Protein AF-A0A813G5G1-F1 (afdb_monomer_lite)

Sequence (108 aa):
SYFLKSQSLPDLMRHYQTHRGFHHQLEALKQPPVKRKIPVLSTESANALCLPRSVPGSRHGSNRNTKTGKRETWEEFWQDPKCVRDMFQPGTLALRCPGPPPKWMLTT

Organism: Polarella glacialis (NCBI:txid89957)

Secondary structure (DSSP, 8-state):
--SPPPPPHHHHHHHHHHSTT-HHHHHHHHSPPP-----TTSGGGHHHH---S--TTS---EEE-TTT--EEE---TTTS-GGGS-----TTS----SSPPPGGG---

Structure (mmCIF, N/CA/C/O backbone):
data_AF-A0A813G5G1-F1
#
_entry.id   AF-A0A813G5G1-F1
#
loop_
_atom_site.group_PDB
_atom_site.id
_atom_site.type_symbol
_atom_site.label_atom_id
_atom_site.label_alt_id
_atom_site.label_comp_id
_atom_site.label_asym_id
_atom_site.label_entity_id
_atom_site.label_seq_id
_atom_site.pdbx_PDB_ins_code
_atom_site.Cartn_x
_atom_site.Cartn_y
_atom_site.Cartn_z
_atom_site.occupancy
_atom_site.B_iso_or_eq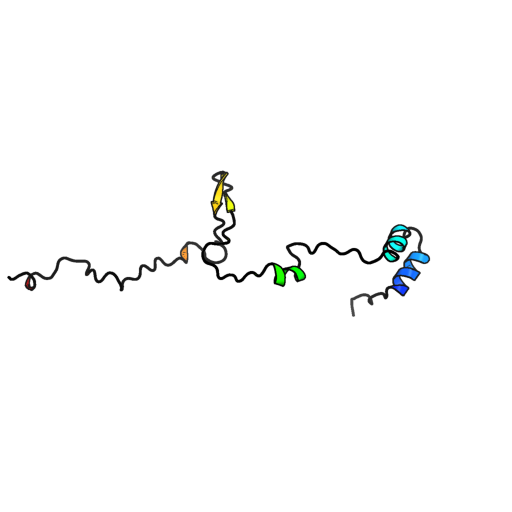uiv
_atom_site.auth_seq_id
_atom_site.auth_comp_id
_atom_site.auth_asym_id
_atom_site.auth_atom_id
_atom_site.pdbx_PDB_model_num
ATOM 1 N N . SER A 1 1 ? 6.035 -16.464 21.163 1.00 61.16 1 SER A N 1
ATOM 2 C CA . SER A 1 1 ? 5.136 -15.802 20.197 1.00 61.16 1 SER A CA 1
ATOM 3 C C . SER A 1 1 ? 5.362 -14.303 20.305 1.00 61.16 1 SER A C 1
ATOM 5 O O . SER A 1 1 ? 5.151 -13.776 21.387 1.00 61.16 1 SER A O 1
ATOM 7 N N . TYR A 1 2 ? 5.901 -13.655 19.265 1.00 83.00 2 TYR A N 1
ATOM 8 C CA . TYR A 1 2 ? 6.345 -12.245 19.302 1.00 83.00 2 TYR A CA 1
ATOM 9 C C . TYR A 1 2 ? 5.279 -11.259 18.785 1.00 83.00 2 TYR A C 1
ATOM 11 O O . TYR A 1 2 ? 5.475 -10.049 18.812 1.00 83.00 2 TYR A O 1
ATOM 19 N N . PHE A 1 3 ? 4.143 -11.768 18.303 1.00 76.31 3 PHE A N 1
ATOM 20 C CA . PHE A 1 3 ? 3.068 -10.944 17.761 1.00 76.31 3 PHE A CA 1
ATOM 21 C C . PHE A 1 3 ? 1.993 -10.693 18.813 1.00 76.31 3 PHE A C 1
ATOM 23 O O . PHE A 1 3 ? 1.571 -11.610 19.523 1.00 76.31 3 PHE A O 1
ATOM 30 N N . LEU A 1 4 ? 1.543 -9.439 18.895 1.00 78.88 4 LEU A N 1
ATOM 31 C CA . LEU A 1 4 ? 0.398 -9.063 19.713 1.00 78.88 4 LEU A CA 1
ATOM 32 C C . LEU A 1 4 ? -0.849 -9.813 19.236 1.00 78.88 4 LEU A C 1
ATOM 34 O O . LEU A 1 4 ? -1.045 -10.040 18.040 1.00 78.88 4 LEU A O 1
ATOM 38 N N . LYS A 1 5 ? -1.704 -10.184 20.190 1.00 84.19 5 LYS A N 1
ATOM 39 C CA . LYS A 1 5 ? -3.001 -10.798 19.906 1.00 84.19 5 LYS A CA 1
ATOM 40 C C . LYS A 1 5 ? -3.843 -9.827 19.075 1.00 84.19 5 LYS A C 1
ATOM 42 O O . LYS A 1 5 ? -3.916 -8.641 19.400 1.00 84.19 5 LYS A O 1
ATOM 47 N N . SER A 1 6 ? -4.488 -10.331 18.024 1.00 83.62 6 SER A N 1
ATOM 48 C CA . SER A 1 6 ? -5.458 -9.546 17.263 1.00 83.62 6 SER A CA 1
ATOM 49 C C . SER A 1 6 ? -6.587 -9.087 18.189 1.00 83.62 6 SER A C 1
ATOM 51 O O . SER A 1 6 ? -7.138 -9.873 18.962 1.00 83.62 6 SER A O 1
ATOM 53 N N . GLN A 1 7 ? -6.900 -7.794 18.142 1.00 87.00 7 GLN A N 1
ATOM 54 C CA . GLN A 1 7 ? -7.999 -7.224 18.916 1.00 87.00 7 GLN A CA 1
ATOM 55 C C . GLN A 1 7 ? -9.303 -7.406 18.149 1.00 87.00 7 GLN A C 1
ATOM 57 O O . GLN A 1 7 ? -9.358 -7.181 16.938 1.00 87.00 7 GLN A O 1
ATOM 62 N N . SER A 1 8 ? -10.354 -7.814 18.856 1.00 91.19 8 SER A N 1
ATOM 63 C CA . SER A 1 8 ? -11.692 -7.827 18.278 1.00 91.19 8 SER A CA 1
ATOM 64 C C . SER A 1 8 ? -12.225 -6.393 18.157 1.00 91.19 8 SER A C 1
ATOM 66 O O . SER A 1 8 ? -11.815 -5.495 18.895 1.00 91.19 8 SER A O 1
ATOM 68 N N . LEU A 1 9 ? -13.156 -6.161 17.228 1.00 90.12 9 LEU A N 1
ATOM 69 C CA . LEU A 1 9 ? -13.808 -4.857 17.071 1.00 90.12 9 LEU A CA 1
ATOM 70 C C . LEU A 1 9 ? -14.448 -4.334 18.379 1.00 90.12 9 LEU A C 1
ATOM 72 O O . LEU A 1 9 ? -14.214 -3.169 18.704 1.00 90.12 9 LEU A O 1
ATOM 76 N N . PRO A 1 10 ? -15.185 -5.139 19.179 1.00 92.94 10 PRO A N 1
ATOM 77 C CA . PRO A 1 10 ? -15.723 -4.654 20.451 1.00 92.94 10 PRO A CA 1
ATOM 78 C C . PRO A 1 10 ? -14.637 -4.320 21.486 1.00 92.94 10 PRO A C 1
ATOM 80 O O . PRO A 1 10 ? -14.810 -3.363 22.244 1.00 92.94 10 PRO A O 1
ATOM 83 N N . ASP A 1 11 ? -13.506 -5.036 21.498 1.00 93.12 11 ASP A N 1
ATOM 84 C CA . ASP A 1 11 ? -12.376 -4.701 22.379 1.00 93.12 11 ASP A CA 1
ATOM 85 C C . ASP A 1 11 ? -11.764 -3.346 22.004 1.00 93.12 11 ASP A C 1
ATOM 87 O O . ASP A 1 11 ? -11.492 -2.519 22.878 1.00 93.12 11 ASP A O 1
ATOM 91 N N . LEU A 1 12 ? -11.610 -3.087 20.701 1.00 91.69 12 LEU A N 1
ATOM 92 C CA . LEU A 1 12 ? -11.096 -1.822 20.177 1.00 91.69 12 LEU A CA 1
ATOM 93 C C . LEU A 1 12 ? -12.037 -0.651 20.506 1.00 91.69 12 LEU A C 1
ATOM 95 O O . LEU A 1 12 ? -11.587 0.410 20.941 1.00 91.69 12 LEU A O 1
ATOM 99 N N . MET A 1 13 ? -13.352 -0.851 20.362 1.00 93.88 13 MET A N 1
ATOM 100 C CA . MET A 1 13 ? -14.354 0.151 20.741 1.00 93.88 13 MET A CA 1
ATOM 101 C C . MET A 1 13 ? -14.291 0.478 22.232 1.00 93.88 13 MET A C 1
ATOM 103 O O . MET A 1 13 ? -14.270 1.654 22.596 1.00 93.88 13 MET A O 1
ATOM 107 N N . ARG A 1 14 ? -14.218 -0.545 23.096 1.00 94.25 14 ARG A N 1
ATOM 108 C CA . ARG A 1 14 ? -14.075 -0.349 24.544 1.00 94.25 14 ARG A CA 1
ATOM 109 C C . ARG A 1 14 ? -12.801 0.429 24.859 1.00 94.25 14 ARG A C 1
ATOM 111 O O . ARG A 1 14 ? -12.837 1.363 25.650 1.00 94.25 14 ARG A O 1
ATOM 118 N N . HIS A 1 15 ? -11.688 0.089 24.211 1.00 94.69 15 HIS A N 1
ATOM 119 C CA . HIS A 1 15 ? -10.421 0.787 24.404 1.00 94.69 15 HIS A CA 1
ATOM 120 C C . HIS A 1 15 ? -10.522 2.287 24.072 1.00 94.69 15 HIS A C 1
ATOM 122 O O . HIS A 1 15 ? -10.111 3.112 24.892 1.00 94.69 15 HIS A O 1
ATOM 128 N N . TYR A 1 16 ? -11.114 2.649 22.929 1.00 95.69 16 TYR A N 1
ATOM 129 C CA . TYR A 1 16 ? -11.290 4.053 22.530 1.00 95.69 16 TYR A CA 1
ATOM 130 C C . TYR A 1 16 ? -12.308 4.819 23.379 1.00 95.69 16 TYR A C 1
ATOM 132 O O . TYR A 1 16 ? -12.191 6.033 23.498 1.00 95.69 16 TYR A O 1
ATOM 140 N N . GLN A 1 17 ? -13.282 4.140 23.989 1.00 95.00 17 GLN A N 1
ATOM 141 C CA . GLN A 1 17 ? -14.205 4.765 24.945 1.00 95.00 17 GLN A CA 1
ATOM 142 C C . GLN A 1 17 ? -13.511 5.127 26.261 1.00 95.00 17 GLN A C 1
ATOM 144 O O . GLN A 1 17 ? -13.786 6.179 26.833 1.00 95.00 17 GLN A O 1
ATOM 149 N N . THR A 1 18 ? -12.612 4.265 26.743 1.00 96.75 18 THR A N 1
ATOM 150 C CA . THR A 1 18 ? -11.926 4.461 28.028 1.00 96.75 18 THR A CA 1
ATOM 151 C C . THR A 1 18 ? -10.839 5.542 27.951 1.00 96.75 18 THR A C 1
ATOM 153 O O . THR A 1 18 ? -10.601 6.247 28.930 1.00 96.75 18 THR A O 1
ATOM 156 N N . HIS A 1 19 ? -10.162 5.690 26.806 1.00 96.25 19 HIS A N 1
ATOM 157 C CA . HIS A 1 19 ? -9.006 6.582 26.668 1.00 96.25 19 HIS A CA 1
ATOM 158 C C . HIS A 1 19 ? -9.373 7.915 26.007 1.00 96.25 19 HIS A C 1
ATOM 160 O O . HIS A 1 19 ? -10.064 7.969 24.991 1.00 96.25 19 HIS A O 1
ATOM 166 N N . ARG A 1 20 ? -8.855 9.019 26.558 1.00 96.06 20 ARG A N 1
ATOM 167 C CA . ARG A 1 20 ? -9.045 10.363 25.990 1.00 96.06 20 ARG A CA 1
ATOM 168 C C . ARG A 1 20 ? -8.267 10.516 24.677 1.00 96.06 20 ARG A C 1
ATOM 170 O O . ARG A 1 20 ? -7.195 9.943 24.522 1.00 96.06 20 ARG A O 1
ATOM 177 N N . GLY A 1 21 ? -8.794 11.327 23.757 1.00 95.88 21 GLY A N 1
ATOM 178 C CA . GLY A 1 21 ? -8.128 11.672 22.490 1.00 95.88 21 GLY A CA 1
ATOM 179 C C . GLY A 1 21 ? -8.482 10.787 21.289 1.00 95.88 21 GLY A C 1
ATOM 180 O O . GLY A 1 21 ? -8.052 11.087 20.181 1.00 95.88 21 GLY A O 1
ATOM 181 N N . PHE A 1 22 ? -9.313 9.755 21.472 1.00 95.81 22 PHE A N 1
ATOM 182 C CA . PHE A 1 22 ? -9.714 8.827 20.402 1.00 95.81 22 PHE A CA 1
ATOM 183 C C . PHE A 1 22 ? -11.126 9.071 19.845 1.00 95.81 22 PHE A C 1
ATOM 185 O O . PHE A 1 22 ? -11.704 8.202 19.192 1.00 95.81 22 PHE A O 1
ATOM 192 N N . HIS A 1 23 ? -11.704 10.252 20.086 1.00 95.19 23 HIS A N 1
ATOM 193 C CA . HIS A 1 23 ? -13.073 10.562 19.658 1.00 95.19 23 HIS A CA 1
ATOM 194 C C . HIS A 1 23 ? -13.260 10.424 18.142 1.00 95.19 23 HIS A C 1
ATOM 196 O O . HIS A 1 23 ? -14.240 9.835 17.699 1.00 95.19 23 HIS A O 1
ATOM 202 N N . HIS A 1 24 ? -12.298 10.894 17.344 1.00 94.94 24 HIS A N 1
ATOM 203 C CA . HIS A 1 24 ? -12.379 10.813 15.886 1.00 94.94 24 HIS A CA 1
ATOM 204 C C . HIS A 1 24 ? -12.406 9.359 15.383 1.00 94.94 24 HIS A C 1
ATOM 206 O O . HIS A 1 24 ? -13.201 9.007 14.516 1.00 94.94 24 HIS A O 1
ATOM 212 N N . GLN A 1 25 ? -11.558 8.493 15.942 1.00 93.75 25 GLN A N 1
ATOM 213 C CA . GLN A 1 25 ? -11.483 7.077 15.581 1.00 93.75 25 GLN A CA 1
ATOM 214 C C . GLN A 1 25 ? -12.740 6.325 16.022 1.00 93.75 25 GLN A C 1
ATOM 216 O O . GLN A 1 25 ? -13.229 5.468 15.289 1.00 93.75 25 GLN A O 1
ATOM 221 N N . LEU A 1 26 ? -13.285 6.664 17.193 1.00 94.06 26 LEU 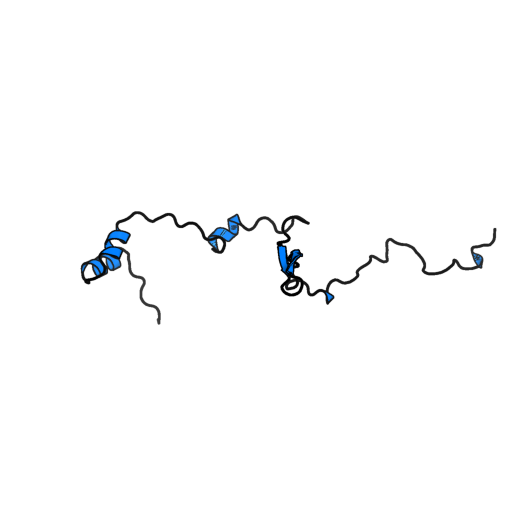A N 1
ATOM 222 C CA . LEU A 1 26 ? -14.530 6.091 17.691 1.00 94.06 26 LEU A CA 1
ATOM 223 C C . LEU A 1 26 ? -15.714 6.445 16.784 1.00 94.06 26 LEU A C 1
ATOM 225 O O . LEU A 1 26 ? -16.514 5.568 16.467 1.00 94.06 26 LEU A O 1
ATOM 229 N N . GLU A 1 27 ? -15.805 7.695 16.326 1.00 93.50 27 GLU A N 1
ATOM 230 C CA . GLU A 1 27 ? -16.827 8.098 15.355 1.00 93.50 27 GLU A CA 1
ATOM 231 C C . GLU A 1 27 ? -16.618 7.422 13.994 1.00 93.50 27 GLU A C 1
ATOM 233 O O . GLU A 1 27 ? -17.579 6.938 13.399 1.00 93.50 27 GLU A O 1
ATOM 238 N N . ALA A 1 28 ? -15.372 7.283 13.532 1.00 90.50 28 ALA A N 1
ATOM 239 C CA . ALA A 1 28 ? -15.066 6.567 12.295 1.00 90.50 28 ALA A CA 1
ATOM 240 C C . ALA A 1 28 ? -15.453 5.076 12.353 1.00 90.50 28 ALA A C 1
ATOM 242 O O . ALA A 1 28 ? -15.895 4.526 11.348 1.00 90.50 28 ALA A O 1
ATOM 243 N N . LEU A 1 29 ? -15.339 4.423 13.517 1.00 89.94 29 LEU A N 1
ATOM 244 C CA . LEU A 1 29 ? -15.752 3.024 13.699 1.00 89.94 29 LEU A CA 1
ATOM 245 C C . LEU A 1 29 ? -17.270 2.819 13.626 1.00 89.94 29 LEU A C 1
ATOM 247 O O . LEU A 1 29 ? -17.712 1.720 13.302 1.00 89.94 29 LEU A O 1
ATOM 251 N N . LYS A 1 30 ? -18.069 3.847 13.936 1.00 89.81 30 LYS A N 1
ATOM 252 C CA . LYS A 1 30 ? -19.535 3.787 13.818 1.00 89.81 30 LYS A CA 1
ATOM 253 C C . LYS A 1 30 ? -20.008 3.912 12.372 1.00 89.81 30 LYS A C 1
ATOM 255 O O . LYS A 1 30 ? -21.146 3.555 12.069 1.00 89.81 30 LYS A O 1
ATOM 260 N N . GLN A 1 31 ? -19.172 4.456 11.490 1.00 90.62 31 GLN A N 1
ATOM 261 C CA . GLN A 1 31 ? -19.527 4.634 10.091 1.00 90.62 31 GLN A CA 1
ATOM 262 C C . GLN A 1 31 ? -19.436 3.304 9.332 1.00 90.62 31 GLN A C 1
ATOM 264 O O . GLN A 1 31 ? -18.573 2.472 9.628 1.00 90.62 31 GLN A O 1
ATOM 269 N N . PRO A 1 32 ? -20.308 3.080 8.333 1.00 87.12 32 PRO A N 1
ATOM 270 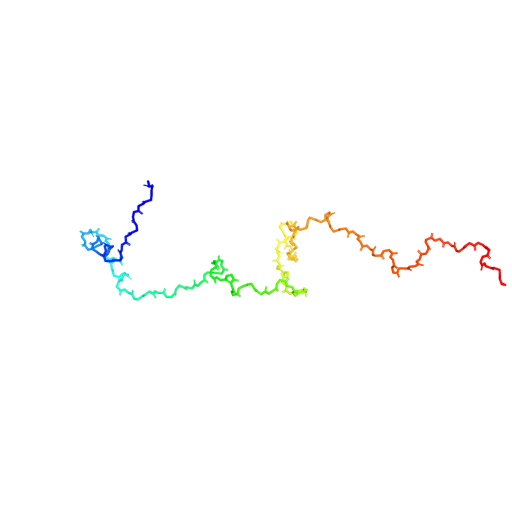C CA . PRO A 1 32 ? -20.206 1.903 7.483 1.00 87.12 32 PRO A CA 1
ATOM 271 C C . PRO A 1 32 ? -18.847 1.875 6.761 1.00 87.12 32 PRO A C 1
ATOM 273 O O . PRO A 1 32 ? -18.288 2.932 6.451 1.00 87.12 32 PRO A O 1
ATOM 276 N N . PRO A 1 33 ? -18.306 0.681 6.455 1.00 81.81 33 PRO A N 1
ATOM 277 C CA . PRO A 1 33 ? -17.003 0.557 5.819 1.00 81.81 33 PRO A CA 1
ATOM 278 C C . PRO A 1 33 ? -17.000 1.285 4.472 1.00 81.81 33 PRO A C 1
ATOM 280 O O . PRO A 1 33 ? -17.741 0.942 3.548 1.00 81.81 33 PRO A O 1
ATOM 283 N N . VAL A 1 34 ? -16.143 2.299 4.355 1.00 83.69 34 VAL A N 1
ATOM 284 C CA . VAL A 1 34 ? -15.964 3.035 3.103 1.00 83.69 34 VAL A CA 1
ATOM 285 C C . VAL A 1 34 ? -15.387 2.079 2.063 1.00 83.69 34 VAL A C 1
ATOM 287 O O . VAL A 1 34 ? -14.335 1.472 2.280 1.00 83.69 34 VAL A O 1
ATOM 290 N N . LYS A 1 35 ? -16.055 1.965 0.909 1.00 79.69 35 LYS A N 1
ATOM 291 C CA . LYS A 1 35 ? -15.527 1.225 -0.242 1.00 79.69 35 LYS A CA 1
ATOM 292 C C . LYS A 1 35 ? -14.219 1.881 -0.681 1.00 79.69 35 LYS A C 1
ATOM 294 O O . LYS A 1 35 ? -14.221 2.966 -1.263 1.00 79.69 35 LYS A O 1
ATOM 299 N N . ARG A 1 36 ? -13.090 1.243 -0.372 1.00 75.44 36 ARG A N 1
ATOM 300 C CA . ARG A 1 36 ? -11.773 1.716 -0.802 1.00 75.44 36 ARG A CA 1
ATOM 301 C C . ARG A 1 36 ? -11.675 1.565 -2.317 1.00 75.44 36 ARG A C 1
ATOM 303 O O . ARG A 1 36 ? -12.045 0.530 -2.866 1.00 75.44 36 ARG A O 1
ATOM 310 N N . LYS A 1 37 ? -11.165 2.593 -2.997 1.00 75.31 37 LYS A N 1
ATOM 311 C CA . LYS A 1 37 ? -10.747 2.455 -4.396 1.00 75.31 37 LYS A CA 1
ATOM 312 C C . LYS A 1 37 ? -9.581 1.473 -4.407 1.00 75.31 37 LYS A C 1
ATOM 314 O O . LYS A 1 37 ? -8.587 1.725 -3.731 1.00 75.31 37 LYS A O 1
ATOM 319 N N . ILE A 1 38 ? -9.733 0.361 -5.118 1.00 70.06 38 ILE A N 1
ATOM 320 C CA . ILE A 1 38 ? -8.682 -0.644 -5.266 1.00 70.06 38 ILE A CA 1
ATOM 321 C C . ILE A 1 38 ? -7.502 0.055 -5.958 1.00 70.06 38 ILE A C 1
ATOM 323 O O . ILE A 1 38 ? -7.666 0.515 -7.092 1.00 70.06 38 ILE A O 1
ATOM 327 N N . PRO A 1 39 ? -6.348 0.231 -5.289 1.00 68.94 39 PRO A N 1
ATOM 328 C CA . PRO A 1 39 ? -5.220 0.875 -5.934 1.00 68.94 39 PRO A CA 1
ATOM 329 C C . PRO A 1 39 ? -4.732 -0.011 -7.081 1.00 68.94 39 PRO A C 1
ATOM 331 O O . PRO A 1 39 ? -4.751 -1.233 -6.971 1.00 68.94 39 PRO A O 1
ATOM 334 N N . VAL A 1 40 ? -4.264 0.611 -8.167 1.00 61.38 40 VAL A N 1
ATOM 335 C CA . VAL A 1 40 ? -3.817 -0.059 -9.410 1.00 61.38 40 VAL A CA 1
ATOM 336 C C . VAL A 1 40 ? -2.713 -1.103 -9.165 1.00 61.38 40 VAL A C 1
ATOM 338 O O . VAL A 1 40 ? -2.471 -1.959 -10.003 1.00 61.38 40 VAL A O 1
ATOM 341 N N . LEU A 1 41 ? -2.042 -1.041 -8.013 1.00 61.19 41 LEU A N 1
ATOM 342 C CA . LEU A 1 41 ? -0.976 -1.959 -7.615 1.00 61.19 41 LEU A CA 1
ATOM 343 C C . LEU A 1 41 ? -1.379 -2.906 -6.470 1.00 61.19 41 LEU A C 1
ATOM 345 O O . LEU A 1 41 ? -0.507 -3.540 -5.882 1.00 61.19 41 LEU A O 1
ATOM 349 N N . SER A 1 42 ? -2.662 -3.000 -6.097 1.00 62.25 42 SER A N 1
ATOM 350 C CA . SER A 1 42 ? -3.077 -3.996 -5.102 1.00 62.25 42 SER A CA 1
ATOM 351 C C . SER A 1 42 ? -3.062 -5.395 -5.711 1.00 62.25 42 SER A C 1
ATOM 353 O O . SER A 1 42 ? -3.402 -5.589 -6.877 1.00 62.25 42 SER A O 1
ATOM 355 N N . THR A 1 43 ? -2.735 -6.404 -4.915 1.00 62.09 43 THR A N 1
ATOM 356 C CA . THR A 1 43 ? -2.845 -7.812 -5.323 1.00 62.09 43 THR A CA 1
ATOM 357 C C . THR A 1 43 ? -4.277 -8.205 -5.698 1.00 62.09 43 THR A C 1
ATOM 359 O O . THR A 1 43 ? -4.462 -9.036 -6.580 1.00 62.09 43 THR A O 1
ATOM 362 N N . GLU A 1 44 ? -5.296 -7.554 -5.124 1.00 59.47 44 GLU A N 1
ATOM 363 C CA . GLU A 1 44 ? -6.703 -7.723 -5.529 1.00 59.47 44 GLU A CA 1
ATOM 364 C C . GLU A 1 44 ? -6.978 -7.231 -6.962 1.00 59.47 44 GLU A C 1
ATOM 366 O O . GLU A 1 44 ? -7.863 -7.753 -7.637 1.00 59.47 44 GLU A O 1
ATOM 371 N N . SER A 1 45 ? -6.203 -6.262 -7.464 1.00 55.22 45 SER A N 1
ATOM 372 C CA . SER A 1 45 ? -6.306 -5.764 -8.843 1.00 55.22 45 SER A CA 1
ATOM 373 C C . SER A 1 45 ? -5.616 -6.659 -9.878 1.00 55.22 45 SER A C 1
ATOM 375 O O . SER A 1 45 ? -5.833 -6.477 -11.078 1.00 55.22 45 SER A O 1
ATOM 377 N N . ALA A 1 46 ? -4.834 -7.657 -9.443 1.00 56.16 46 ALA A N 1
ATOM 378 C CA . ALA A 1 46 ? -4.105 -8.547 -10.344 1.00 56.16 46 ALA A CA 1
ATOM 379 C C . ALA A 1 46 ? -5.050 -9.268 -11.317 1.00 56.16 46 ALA A C 1
ATOM 381 O O . ALA A 1 46 ? -4.752 -9.364 -12.503 1.00 56.16 46 ALA A O 1
ATOM 382 N N . ASN A 1 47 ? -6.242 -9.668 -10.867 1.00 55.44 47 ASN A N 1
ATOM 383 C CA . ASN A 1 47 ? -7.217 -10.332 -11.738 1.00 55.44 47 ASN A CA 1
ATOM 384 C C . ASN A 1 47 ? -7.873 -9.381 -12.755 1.00 55.44 47 ASN A C 1
ATOM 386 O O . ASN A 1 47 ? -8.293 -9.829 -13.816 1.00 55.44 47 ASN A O 1
ATOM 390 N N . ALA A 1 48 ? -7.943 -8.076 -12.467 1.00 54.62 48 ALA A N 1
ATOM 391 C CA . ALA A 1 48 ? -8.501 -7.077 -13.382 1.00 54.62 48 ALA A CA 1
ATOM 392 C C . ALA A 1 48 ? -7.464 -6.534 -14.385 1.00 54.62 48 ALA A C 1
ATOM 394 O O . ALA A 1 48 ? -7.830 -6.058 -15.459 1.00 54.62 48 ALA A O 1
ATOM 395 N N . LEU A 1 49 ? -6.170 -6.592 -14.047 1.00 52.09 49 LEU A N 1
ATOM 396 C CA . LEU A 1 49 ? -5.079 -6.030 -14.853 1.00 52.09 49 LEU A CA 1
ATOM 397 C C . LEU A 1 49 ? -4.277 -7.078 -15.635 1.00 52.09 49 LEU A C 1
ATOM 399 O O . LEU A 1 49 ? -3.593 -6.715 -16.600 1.00 52.09 49 LEU A O 1
ATOM 403 N N . CYS A 1 50 ? -4.399 -8.360 -15.284 1.00 46.22 50 CYS A N 1
ATOM 404 C CA . CYS A 1 50 ? -3.869 -9.483 -16.053 1.00 46.22 50 CYS A CA 1
ATOM 405 C C . CYS A 1 50 ? -4.730 -9.761 -17.295 1.00 46.22 50 CYS A C 1
ATOM 407 O O . CYS A 1 50 ? -5.330 -10.822 -17.438 1.00 46.22 50 CYS A O 1
ATOM 409 N N . LEU A 1 51 ? -4.769 -8.810 -18.230 1.00 50.28 51 LEU A N 1
ATOM 410 C CA . LEU A 1 51 ? -5.091 -9.146 -19.615 1.00 50.28 51 LEU A CA 1
ATOM 411 C C . LEU A 1 51 ? -3.987 -10.081 -20.147 1.00 50.28 51 LEU A C 1
ATOM 413 O O . LEU A 1 51 ? -2.814 -9.867 -19.820 1.00 50.28 51 LEU A O 1
ATOM 417 N N . PRO A 1 52 ? -4.335 -11.127 -20.921 1.00 48.59 52 PRO A N 1
ATOM 418 C CA . PRO A 1 52 ? -3.378 -12.119 -21.388 1.00 48.59 52 PRO A CA 1
ATOM 419 C C . PRO A 1 52 ? -2.219 -11.426 -22.104 1.00 48.59 52 PRO A C 1
ATOM 421 O O . PRO A 1 52 ? -2.408 -10.609 -23.005 1.00 48.59 52 PRO A O 1
ATOM 424 N N . ARG A 1 53 ? -1.003 -11.760 -21.668 1.00 51.56 53 ARG A N 1
ATOM 425 C CA . ARG A 1 53 ? 0.283 -11.169 -22.074 1.00 51.56 53 ARG A CA 1
ATOM 426 C C . ARG A 1 53 ? 0.639 -11.431 -23.554 1.00 51.56 53 ARG A C 1
ATOM 428 O O . ARG A 1 53 ? 1.760 -11.183 -23.971 1.00 51.56 53 ARG A O 1
ATOM 435 N N . SER A 1 54 ? -0.301 -11.960 -24.335 1.00 44.41 54 SER A N 1
ATOM 436 C CA . SER A 1 54 ? -0.081 -12.640 -25.609 1.00 44.41 54 SER A CA 1
ATOM 437 C C . SER A 1 54 ? -0.709 -11.932 -26.810 1.00 44.41 54 SER A C 1
ATOM 439 O O . SER A 1 54 ? -1.007 -12.595 -27.798 1.00 44.41 54 SER A O 1
ATOM 441 N N . VAL A 1 55 ? -0.936 -10.615 -26.756 1.00 48.28 55 VAL A N 1
ATOM 442 C CA . VAL A 1 55 ? -1.298 -9.849 -27.962 1.00 48.28 55 VAL A CA 1
ATOM 443 C C . VAL A 1 55 ? -0.039 -9.157 -28.490 1.00 48.28 55 VAL A C 1
ATOM 445 O O . VAL A 1 55 ? 0.404 -8.174 -27.882 1.00 48.28 55 VAL A O 1
ATOM 448 N N . PRO A 1 56 ? 0.561 -9.635 -29.597 1.00 48.16 56 PRO A N 1
ATOM 449 C CA . PRO A 1 56 ? 1.684 -8.951 -30.221 1.00 48.16 56 PRO A CA 1
ATOM 450 C C . PRO A 1 56 ? 1.287 -7.508 -30.564 1.00 48.16 56 PRO A C 1
ATOM 452 O O . PRO A 1 56 ? 0.306 -7.276 -31.265 1.00 48.16 56 PRO A O 1
ATOM 455 N N . GLY A 1 57 ? 2.036 -6.533 -30.042 1.00 53.62 57 GLY A N 1
ATOM 456 C CA . GLY A 1 57 ? 1.941 -5.124 -30.445 1.00 53.62 57 GLY A CA 1
ATOM 457 C C . GLY A 1 57 ? 1.116 -4.178 -29.561 1.00 53.62 57 GLY A C 1
ATOM 458 O O . GLY A 1 57 ? 1.133 -2.981 -29.825 1.00 53.62 57 GLY A O 1
ATOM 459 N N . SER A 1 58 ? 0.436 -4.634 -28.500 1.00 51.19 58 SER A N 1
ATOM 460 C CA . SER A 1 58 ? -0.590 -3.795 -27.840 1.00 51.19 58 SER A CA 1
ATOM 461 C C . SER A 1 58 ? -0.167 -3.018 -26.575 1.00 51.19 58 SER A C 1
ATOM 463 O O . SER A 1 58 ? -0.954 -2.195 -26.102 1.00 51.19 58 SER A O 1
ATOM 465 N N . ARG A 1 59 ? 1.019 -3.238 -25.987 1.00 53.97 59 ARG A N 1
ATOM 466 C CA . ARG A 1 59 ? 1.374 -2.625 -24.684 1.00 53.97 59 ARG A CA 1
ATOM 467 C C . ARG A 1 59 ? 2.829 -2.204 -24.531 1.00 53.97 59 ARG A C 1
ATOM 469 O O . ARG A 1 59 ? 3.394 -2.307 -23.447 1.00 53.97 59 ARG A O 1
ATOM 476 N N . HIS A 1 60 ? 3.444 -1.677 -25.577 1.00 62.41 60 HIS A N 1
ATOM 477 C CA . HIS A 1 60 ? 4.705 -0.996 -25.334 1.00 62.41 60 HIS A CA 1
ATOM 478 C C . HIS A 1 60 ? 4.392 0.342 -24.661 1.00 62.41 60 HIS A C 1
ATOM 480 O O . HIS A 1 60 ? 3.833 1.248 -25.282 1.00 62.41 60 HIS A O 1
ATOM 486 N N . GLY A 1 61 ? 4.693 0.448 -23.363 1.00 66.25 61 GLY A N 1
ATOM 487 C CA . GLY A 1 61 ? 4.713 1.740 -22.683 1.00 66.25 61 GLY A CA 1
ATOM 488 C C . GLY A 1 61 ? 5.638 2.703 -23.431 1.00 66.25 61 GLY A C 1
ATOM 489 O O . GLY A 1 61 ? 6.439 2.293 -24.264 1.00 66.25 61 GLY A O 1
ATOM 490 N N . SER A 1 62 ? 5.555 3.998 -23.163 1.00 75.25 62 SER A N 1
ATOM 491 C CA . SER A 1 62 ? 6.519 4.963 -23.703 1.00 75.25 62 SER A CA 1
ATOM 492 C C . SER A 1 62 ? 7.311 5.556 -22.550 1.00 75.25 62 SER A C 1
ATOM 494 O O . SER A 1 62 ? 6.690 6.015 -21.590 1.00 75.25 62 SER A O 1
ATOM 496 N N . ASN A 1 63 ? 8.635 5.605 -22.654 1.00 84.81 63 ASN A N 1
ATOM 497 C CA . ASN A 1 63 ? 9.477 6.335 -21.716 1.00 84.81 63 ASN A CA 1
ATOM 498 C C . ASN A 1 63 ? 9.998 7.625 -22.350 1.00 84.81 63 ASN A C 1
ATOM 500 O O . ASN A 1 63 ? 10.060 7.755 -23.570 1.00 84.81 63 ASN A O 1
ATOM 504 N N . ARG A 1 64 ? 10.427 8.576 -21.526 1.00 87.25 64 ARG A N 1
ATOM 505 C CA . ARG A 1 64 ? 11.254 9.687 -21.984 1.00 87.25 64 ARG A CA 1
ATOM 506 C C . ARG A 1 64 ? 12.714 9.332 -21.736 1.00 87.25 64 ARG A C 1
ATOM 508 O O . ARG A 1 64 ? 13.116 9.121 -20.596 1.00 87.25 64 ARG A O 1
ATOM 515 N N . ASN A 1 65 ? 13.505 9.260 -22.799 1.00 83.12 65 ASN A N 1
ATOM 516 C CA . ASN A 1 65 ? 14.932 8.997 -22.690 1.00 83.12 65 ASN A CA 1
ATOM 517 C C . ASN A 1 65 ? 15.608 10.177 -21.977 1.00 83.12 65 ASN A C 1
ATOM 519 O O . ASN A 1 65 ? 15.471 11.328 -22.391 1.00 83.12 65 ASN A O 1
ATOM 523 N N . THR A 1 66 ? 16.324 9.899 -20.888 1.00 84.62 66 THR A N 1
ATOM 524 C CA . THR A 1 66 ? 16.942 10.928 -20.037 1.00 84.62 66 THR A CA 1
ATOM 525 C C . THR A 1 66 ? 18.115 11.638 -20.706 1.00 84.62 66 THR A C 1
ATOM 527 O O . THR A 1 66 ? 18.429 12.763 -20.334 1.00 84.62 66 THR A O 1
ATOM 530 N N . LYS A 1 67 ? 18.745 11.013 -21.708 1.00 89.69 67 LYS A N 1
ATOM 531 C CA . LYS A 1 67 ? 19.882 11.576 -22.448 1.00 89.69 67 LYS A CA 1
ATOM 532 C C . LYS A 1 67 ? 19.438 12.370 -23.672 1.00 89.69 67 LYS A C 1
ATOM 534 O O . LYS A 1 67 ? 19.982 13.433 -23.938 1.00 89.69 67 LYS A O 1
ATOM 539 N N . THR A 1 68 ? 18.464 11.859 -24.427 1.00 90.44 68 THR A N 1
ATOM 540 C CA . THR A 1 68 ? 18.005 12.489 -25.683 1.00 90.44 68 THR A CA 1
ATOM 541 C C . THR A 1 68 ? 16.778 13.382 -25.490 1.00 90.44 68 THR A C 1
ATOM 543 O O . THR A 1 68 ? 16.440 14.165 -26.374 1.00 90.44 68 THR A O 1
ATOM 546 N N . GLY A 1 69 ? 16.073 13.250 -24.362 1.00 92.06 69 GLY A N 1
ATOM 547 C CA . GLY A 1 69 ? 14.827 13.957 -24.062 1.00 92.06 69 GLY A CA 1
ATOM 548 C C . GLY A 1 69 ? 13.626 13.514 -24.903 1.00 92.06 69 GLY A C 1
ATOM 549 O O . GLY A 1 69 ? 12.523 14.033 -24.694 1.00 92.06 69 GLY A O 1
ATOM 550 N N . LYS A 1 70 ? 13.818 12.574 -25.837 1.00 91.06 70 LYS A N 1
ATOM 551 C CA . LYS A 1 70 ? 12.795 12.091 -26.768 1.00 91.06 70 LY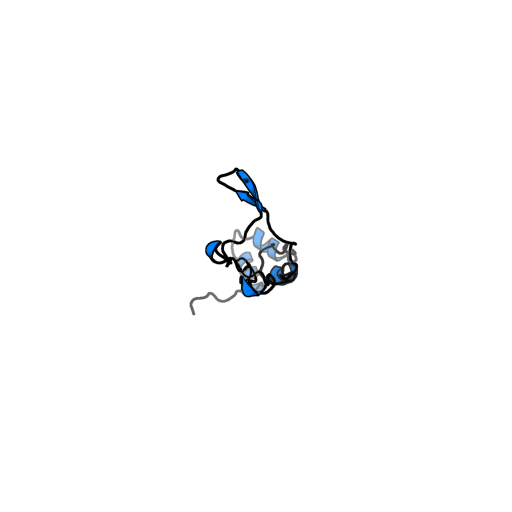S A CA 1
ATOM 552 C C . LYS A 1 70 ? 11.924 11.021 -26.117 1.00 91.06 70 LYS A C 1
ATOM 554 O O . LYS A 1 70 ? 12.356 10.304 -25.214 1.00 91.06 70 LYS A O 1
ATOM 559 N N . ARG A 1 71 ? 10.673 10.937 -26.573 1.00 85.00 71 ARG A N 1
ATOM 560 C CA . ARG A 1 71 ? 9.745 9.879 -26.174 1.00 85.00 71 ARG A CA 1
ATOM 561 C C . ARG A 1 71 ? 10.067 8.640 -27.003 1.00 85.00 71 ARG A C 1
ATOM 563 O O . ARG A 1 71 ? 9.903 8.661 -28.217 1.00 85.00 71 ARG A O 1
ATOM 570 N N . GLU A 1 72 ? 10.561 7.606 -26.346 1.00 85.75 72 GLU A N 1
ATOM 571 C CA . GLU A 1 72 ? 10.966 6.341 -26.952 1.00 85.75 72 GLU A CA 1
ATOM 572 C C . GLU A 1 72 ? 10.076 5.219 -26.411 1.00 85.75 72 GLU A C 1
ATOM 574 O O . GLU A 1 72 ? 9.511 5.308 -25.316 1.00 85.75 72 GLU A O 1
ATOM 579 N N . THR A 1 73 ? 9.907 4.167 -27.202 1.00 82.19 73 THR A N 1
ATOM 580 C CA . THR A 1 73 ? 9.180 2.970 -26.785 1.00 82.19 73 THR A CA 1
ATOM 581 C C . THR A 1 73 ? 9.883 2.350 -25.573 1.00 82.19 73 THR A C 1
ATOM 583 O O . THR A 1 73 ? 11.105 2.223 -25.556 1.00 82.19 73 THR A O 1
ATOM 586 N N . TRP A 1 74 ? 9.124 2.002 -24.533 1.00 75.25 74 TRP A N 1
ATOM 587 C CA . TRP A 1 74 ? 9.614 1.288 -23.358 1.00 75.25 74 TRP A CA 1
ATOM 588 C C . TRP A 1 74 ? 9.988 -0.125 -23.794 1.00 75.25 74 TRP A C 1
ATOM 590 O O . TRP A 1 74 ? 9.148 -1.019 -23.877 1.00 75.25 74 TRP A O 1
ATOM 600 N N . GLU A 1 75 ? 11.254 -0.302 -24.138 1.00 69.81 75 GLU A N 1
ATOM 601 C CA . GLU A 1 75 ? 11.837 -1.611 -24.379 1.00 69.81 75 GLU A CA 1
ATOM 602 C C . GLU A 1 75 ? 12.170 -2.233 -23.014 1.00 69.81 75 GLU A C 1
ATOM 604 O O . GLU A 1 75 ? 12.910 -1.658 -22.212 1.00 69.81 75 GLU A O 1
ATOM 609 N N . GLU A 1 76 ? 11.584 -3.394 -22.713 1.00 65.44 76 GLU A N 1
ATOM 610 C 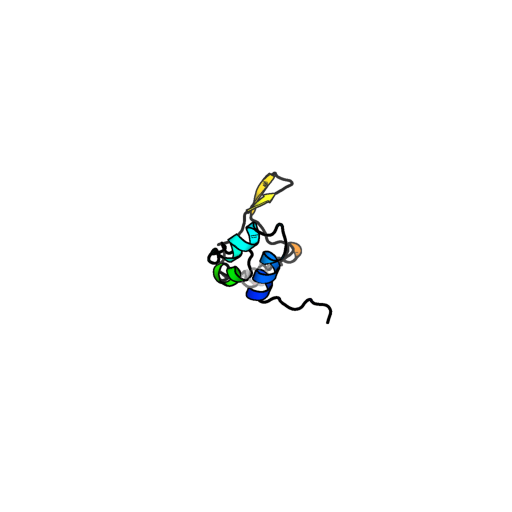CA . GLU A 1 76 ? 11.818 -4.141 -21.471 1.00 65.44 76 GLU A CA 1
ATOM 611 C C . GLU A 1 76 ? 13.205 -4.809 -21.485 1.00 65.44 76 GLU A C 1
ATOM 613 O O . GLU A 1 76 ? 13.337 -6.028 -21.497 1.00 65.44 76 GLU A O 1
ATOM 618 N N . PHE A 1 77 ? 14.270 -4.003 -21.458 1.00 59.66 77 PHE A N 1
ATOM 619 C CA . PHE A 1 77 ? 15.667 -4.471 -21.464 1.00 59.66 77 PHE A CA 1
ATOM 620 C C . PHE A 1 77 ? 16.072 -5.299 -20.241 1.00 59.66 77 PHE A C 1
ATOM 622 O O . PHE A 1 77 ? 17.191 -5.802 -20.184 1.00 59.66 77 PHE A O 1
ATOM 629 N N . TRP A 1 78 ? 15.202 -5.383 -19.235 1.00 62.38 78 TRP A N 1
ATOM 630 C CA . TRP A 1 78 ? 15.422 -6.194 -18.045 1.00 62.38 78 TRP A CA 1
ATOM 631 C C . TRP A 1 78 ? 15.002 -7.656 -18.243 1.00 62.38 78 TRP A C 1
ATOM 633 O O . TRP A 1 78 ? 15.489 -8.501 -17.499 1.00 62.38 78 TRP A O 1
ATOM 643 N N . GLN A 1 79 ? 14.120 -7.956 -19.209 1.00 60.50 79 GLN A N 1
ATOM 644 C CA . GLN A 1 79 ? 13.773 -9.340 -19.556 1.00 60.50 79 GLN A CA 1
ATOM 645 C C . GLN A 1 79 ? 14.810 -9.927 -20.510 1.00 60.50 79 GLN A C 1
ATOM 647 O O . GLN A 1 79 ? 15.348 -10.987 -20.218 1.00 60.50 79 GLN A O 1
ATOM 652 N N . ASP A 1 80 ? 15.164 -9.187 -21.565 1.00 57.44 80 ASP A N 1
ATOM 653 C CA . ASP A 1 80 ? 16.161 -9.611 -22.548 1.00 57.44 80 ASP A CA 1
ATOM 654 C C . ASP A 1 80 ? 17.201 -8.500 -22.762 1.00 57.44 80 ASP A C 1
ATOM 656 O O . ASP A 1 80 ? 16.887 -7.447 -23.340 1.00 57.44 80 ASP A O 1
ATOM 660 N N . PRO A 1 81 ? 18.459 -8.687 -22.324 1.00 58.62 81 PRO A N 1
ATOM 661 C CA . PRO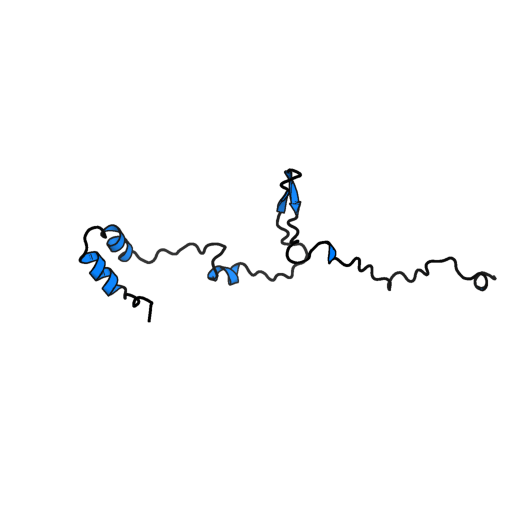 A 1 81 ? 19.510 -7.744 -22.659 1.00 58.62 81 PRO A CA 1
ATOM 662 C C . PRO A 1 81 ? 19.709 -7.726 -24.182 1.00 58.62 81 PRO A C 1
ATOM 664 O O . PRO A 1 81 ? 19.599 -8.753 -24.848 1.00 58.62 81 PRO A O 1
ATOM 667 N N . LYS A 1 82 ? 20.023 -6.558 -24.764 1.00 58.41 82 LYS A N 1
ATOM 668 C CA . LYS A 1 82 ? 20.152 -6.387 -26.232 1.00 58.41 82 LYS A CA 1
ATOM 669 C C . LYS A 1 82 ? 21.107 -7.387 -26.895 1.00 58.41 82 LYS A C 1
ATOM 671 O O . LYS A 1 82 ? 20.953 -7.662 -28.079 1.00 58.41 82 LYS A O 1
ATOM 676 N N . CYS A 1 83 ? 22.075 -7.912 -26.146 1.00 61.50 83 CYS A N 1
ATOM 677 C CA . CYS A 1 83 ? 23.020 -8.923 -26.610 1.00 61.50 83 CYS A CA 1
ATOM 678 C C . CYS A 1 83 ? 22.418 -10.328 -26.785 1.00 61.50 83 CYS A C 1
ATOM 680 O O . CYS A 1 83 ? 23.073 -11.161 -27.394 1.00 61.50 83 CYS A O 1
ATOM 682 N N . VAL A 1 84 ? 21.208 -10.588 -26.276 1.00 58.59 84 VAL A N 1
ATOM 683 C CA . VAL A 1 84 ? 20.527 -11.899 -26.316 1.00 58.59 84 VAL A CA 1
ATOM 684 C C . VAL A 1 84 ? 19.486 -11.974 -27.436 1.00 58.59 84 VAL A C 1
ATOM 686 O O . VAL A 1 84 ? 18.941 -13.038 -27.711 1.00 58.59 84 VAL A O 1
ATOM 689 N N . ARG A 1 85 ? 19.236 -10.872 -28.162 1.00 55.78 85 ARG A N 1
ATOM 690 C CA . ARG A 1 85 ? 18.596 -10.988 -29.477 1.00 55.78 85 ARG A CA 1
ATOM 691 C C . ARG A 1 85 ? 19.613 -11.594 -30.429 1.00 55.78 85 ARG A C 1
ATOM 693 O O . ARG A 1 85 ? 20.315 -10.871 -31.135 1.00 55.78 85 ARG A O 1
ATOM 700 N N . ASP A 1 86 ? 19.683 -12.917 -30.425 1.00 56.56 86 ASP A N 1
ATOM 701 C CA . ASP A 1 86 ? 20.348 -13.656 -31.477 1.00 56.56 86 ASP A CA 1
ATOM 702 C C . ASP A 1 86 ? 19.817 -13.131 -32.808 1.00 56.56 86 ASP A C 1
ATOM 704 O O . ASP A 1 86 ? 18.609 -13.088 -33.062 1.00 56.56 86 ASP A O 1
ATOM 708 N N . MET A 1 87 ? 20.745 -12.702 -33.661 1.00 55.03 87 MET A N 1
ATOM 709 C CA . MET A 1 87 ? 20.521 -12.452 -35.079 1.00 55.03 87 MET A CA 1
ATOM 710 C C . MET A 1 87 ? 20.193 -13.776 -35.782 1.00 55.03 87 MET A C 1
ATOM 712 O O . MET A 1 87 ? 20.872 -14.170 -36.732 1.00 55.03 87 MET A O 1
ATOM 716 N N . PHE A 1 88 ? 19.178 -14.502 -35.317 1.00 53.88 88 PHE A N 1
ATOM 717 C CA . PHE A 1 88 ? 18.682 -15.677 -35.997 1.00 53.88 88 PHE A CA 1
ATOM 718 C C . PHE A 1 88 ? 17.936 -15.215 -37.249 1.00 53.88 88 PHE A C 1
ATOM 720 O O . PHE A 1 88 ? 16.721 -15.038 -37.281 1.00 53.88 88 PHE A O 1
ATOM 727 N N . GLN A 1 89 ? 18.716 -14.961 -38.293 1.00 58.84 89 GLN A N 1
ATOM 728 C CA . GLN A 1 89 ? 18.264 -15.015 -39.669 1.00 58.84 89 GLN A CA 1
ATOM 729 C C . GLN A 1 89 ? 18.091 -16.506 -39.980 1.00 58.84 89 GLN A C 1
ATOM 731 O O . GLN A 1 89 ? 19.085 -17.235 -39.927 1.00 58.84 89 GLN A O 1
ATOM 736 N N . PRO A 1 90 ? 16.879 -17.009 -40.267 1.00 53.25 90 PRO A N 1
ATOM 737 C CA . PRO A 1 90 ? 16.717 -18.398 -40.669 1.00 53.25 90 PRO A CA 1
ATOM 738 C C . PRO A 1 90 ? 17.495 -18.630 -41.971 1.00 53.25 90 PRO A C 1
ATOM 740 O O . PRO A 1 90 ? 17.041 -18.283 -43.060 1.00 53.25 90 PRO A O 1
ATOM 743 N N . GLY A 1 91 ? 18.681 -19.235 -41.862 1.00 58.41 91 GLY A N 1
ATOM 744 C CA . GLY A 1 91 ? 19.547 -19.568 -42.998 1.00 58.41 91 GLY A CA 1
ATOM 745 C C . GLY A 1 91 ? 18.956 -20.619 -43.946 1.00 58.41 91 GLY A C 1
ATOM 746 O O . GLY A 1 91 ? 19.573 -20.962 -44.948 1.00 58.41 91 GLY A O 1
ATOM 747 N N . THR A 1 92 ? 17.762 -21.134 -43.656 1.00 57.88 92 THR A N 1
ATOM 748 C CA . THR A 1 92 ? 17.165 -22.286 -44.337 1.00 57.88 92 THR A CA 1
ATOM 749 C C . THR A 1 92 ? 16.059 -21.945 -45.337 1.00 57.88 92 THR A C 1
ATOM 751 O O . THR A 1 92 ? 15.661 -22.831 -46.085 1.00 57.88 92 THR A O 1
ATOM 754 N N . LEU A 1 93 ? 15.607 -20.686 -45.440 1.00 53.84 93 LEU A N 1
ATOM 755 C CA . LEU A 1 93 ? 14.635 -20.270 -46.473 1.00 53.84 93 LEU A CA 1
ATOM 756 C C . LEU A 1 93 ? 15.251 -19.529 -47.667 1.00 53.84 93 LEU A C 1
ATOM 758 O O . LEU A 1 93 ? 14.553 -19.257 -48.639 1.00 53.84 93 LEU A O 1
ATOM 762 N N . ALA A 1 94 ? 16.547 -19.212 -47.632 1.00 56.75 94 ALA A N 1
ATOM 763 C CA . ALA A 1 94 ? 17.167 -18.474 -48.726 1.00 56.75 94 ALA A CA 1
ATOM 764 C C . ALA A 1 94 ? 17.649 -19.368 -49.880 1.00 56.75 94 ALA A C 1
ATOM 766 O O . ALA A 1 94 ? 17.723 -18.855 -50.991 1.00 56.75 94 ALA A O 1
ATOM 767 N N . LEU A 1 95 ? 18.010 -20.646 -49.652 1.00 57.78 95 LEU A N 1
ATOM 768 C CA . LEU A 1 95 ? 18.657 -21.537 -50.649 1.00 57.78 95 LEU A CA 1
ATOM 769 C C . LEU A 1 95 ? 19.712 -20.826 -51.530 1.00 57.78 95 LEU A C 1
ATOM 771 O O . LEU A 1 95 ? 19.976 -21.222 -52.663 1.00 57.78 95 LEU A O 1
ATOM 775 N N . ARG A 1 96 ? 20.323 -19.743 -51.037 1.00 57.69 96 ARG A N 1
ATOM 776 C CA . ARG A 1 96 ? 21.354 -19.020 -51.766 1.00 57.69 96 ARG A CA 1
ATOM 777 C C . ARG A 1 96 ? 22.663 -19.653 -51.359 1.00 57.69 96 ARG A C 1
ATOM 779 O O . ARG A 1 96 ? 23.159 -19.382 -50.271 1.00 57.69 96 ARG A O 1
ATOM 786 N N . CYS A 1 97 ? 23.207 -20.501 -52.225 1.00 63.34 97 CYS A N 1
ATOM 787 C CA . CYS A 1 97 ? 24.621 -20.834 -52.166 1.00 63.34 97 CYS A CA 1
ATOM 788 C C . CYS A 1 97 ? 25.401 -19.511 -52.258 1.00 63.34 97 CYS A C 1
ATOM 790 O O . CYS A 1 97 ? 25.252 -18.804 -53.259 1.00 63.34 97 CYS A O 1
ATOM 792 N N . PRO A 1 98 ? 26.187 -19.117 -51.240 1.00 61.69 98 PRO A N 1
ATOM 793 C CA . PRO A 1 98 ? 27.052 -17.957 -51.363 1.00 61.69 98 PRO A CA 1
ATOM 794 C C . PRO A 1 98 ? 28.203 -18.319 -52.313 1.00 61.69 98 PRO A C 1
ATOM 796 O O . PRO A 1 98 ? 29.228 -18.844 -51.895 1.00 61.69 98 PRO A O 1
ATOM 799 N N . GLY A 1 99 ? 28.011 -18.099 -53.613 1.00 73.44 99 GLY A N 1
ATOM 800 C CA . GLY A 1 99 ? 29.042 -18.308 -54.628 1.00 73.44 99 GLY A CA 1
ATOM 801 C C . GLY A 1 99 ? 28.475 -18.476 -56.041 1.00 73.44 99 GLY A C 1
ATOM 802 O O . GLY A 1 99 ? 27.324 -18.891 -56.192 1.00 73.44 99 GLY A O 1
ATOM 803 N N . PRO A 1 100 ? 29.252 -18.146 -57.090 1.00 75.81 100 PRO A N 1
ATOM 804 C CA . PRO A 1 100 ? 28.872 -18.465 -58.464 1.00 75.81 100 PRO A CA 1
ATOM 805 C C . PRO A 1 100 ? 28.743 -19.991 -58.640 1.00 75.81 100 PRO A C 1
ATOM 807 O O . PRO A 1 100 ? 29.490 -20.738 -57.999 1.00 75.81 100 PRO A O 1
ATOM 810 N N . PRO A 1 101 ? 27.819 -20.476 -59.492 1.00 76.75 101 PRO A N 1
ATOM 811 C CA . PRO A 1 101 ? 27.651 -21.906 -59.721 1.00 76.75 101 PRO A CA 1
ATOM 812 C C . PRO A 1 101 ? 28.949 -22.530 -60.271 1.00 76.75 101 PRO A C 1
ATOM 814 O O . PRO A 1 101 ? 29.701 -21.859 -60.989 1.00 76.75 101 PRO A O 1
ATOM 817 N N . PRO A 1 102 ? 29.239 -23.806 -59.959 1.00 80.75 102 PRO A N 1
ATOM 818 C CA . PRO A 1 102 ? 30.401 -24.501 -60.501 1.00 80.75 102 PRO A CA 1
ATOM 819 C C . PRO A 1 102 ? 30.434 -24.459 -62.036 1.00 80.75 102 PRO A C 1
ATOM 821 O O . PRO A 1 102 ? 29.411 -24.655 -62.688 1.00 80.75 102 PRO A O 1
ATOM 824 N N . LYS A 1 103 ? 31.624 -24.260 -62.625 1.00 78.69 103 LYS A N 1
ATOM 825 C CA . LYS A 1 103 ? 31.804 -24.073 -64.082 1.00 78.69 103 LYS A CA 1
ATOM 826 C C . LYS A 1 103 ? 31.216 -25.200 -64.944 1.00 78.69 103 LYS A C 1
ATOM 828 O O . LYS A 1 103 ? 30.809 -24.942 -66.068 1.00 78.69 103 LYS A O 1
ATOM 833 N N . TRP A 1 104 ? 31.152 -26.425 -64.424 1.00 79.62 104 TRP A N 1
ATOM 834 C CA . TRP A 1 104 ? 30.598 -27.582 -65.134 1.00 79.62 104 TRP A CA 1
ATOM 835 C C . TRP A 1 104 ? 29.069 -27.536 -65.298 1.00 79.62 104 TRP A C 1
ATOM 837 O O . TRP A 1 104 ? 28.534 -28.298 -66.091 1.00 79.62 104 TRP A O 1
ATOM 847 N N . MET A 1 105 ? 28.360 -26.648 -64.589 1.00 76.06 105 MET A N 1
ATOM 848 C CA . MET A 1 105 ? 26.910 -26.457 -64.751 1.00 76.06 105 MET A CA 1
ATOM 849 C C . MET A 1 105 ? 26.537 -25.499 -65.893 1.00 76.06 105 MET A C 1
ATOM 851 O O . MET A 1 105 ? 25.362 -25.391 -66.220 1.00 76.06 105 MET A O 1
ATOM 855 N N . LEU A 1 106 ? 27.499 -24.780 -66.483 1.00 77.50 106 LEU A N 1
ATOM 856 C CA . LEU A 1 106 ? 27.243 -23.728 -67.479 1.00 77.50 106 LEU A CA 1
ATOM 857 C C . LEU A 1 106 ? 27.404 -24.200 -68.936 1.00 77.50 106 LEU A C 1
ATOM 859 O O . LEU A 1 106 ? 27.482 -23.370 -69.838 1.00 77.50 106 LEU A O 1
ATOM 863 N N . THR A 1 107 ? 27.483 -25.508 -69.188 1.00 68.31 107 THR A N 1
ATOM 864 C CA . THR A 1 107 ? 27.607 -26.054 -70.547 1.00 68.31 107 THR A CA 1
ATOM 865 C C . THR A 1 107 ? 26.231 -26.336 -71.150 1.00 68.31 107 THR A C 1
ATOM 867 O O . THR A 1 107 ? 25.686 -27.426 -70.973 1.00 68.31 107 THR A O 1
ATOM 870 N N . THR A 1 108 ? 25.699 -25.356 -71.875 1.00 56.34 108 THR A N 1
ATOM 871 C CA . THR A 1 108 ? 24.662 -25.511 -72.911 1.00 56.34 108 THR A CA 1
ATOM 872 C C . THR A 1 108 ? 25.092 -24.742 -74.139 1.00 56.34 108 THR A C 1
ATOM 874 O O . THR A 1 108 ? 25.547 -23.591 -73.941 1.00 56.34 108 THR A O 1
#

pLDDT: mean 73.05, std 15.93, range [44.41, 96.75]

Foldseek 3Di:
DPDDDDDDLVRVLVVLVVDPPNPVVNVVSPDDDDDDDQPCPDPVCCVVPPDPPPDPPDDFDWDQDPVPRDTHTNDPCVVPPPVRPPPPPPPPPPPDDPDDDPPVVPDD

Radius of gyration: 32.59 Å; chains: 1; bounding box: 52×42×101 Å

=== Feature glossary ===
Key to the feature types in this record:

pLDDT. pLDDT is the predicted lDDT-Cα score: AlphaFold's confidence that the local environment of each residue (all inter-atomic distances within 15 Å) is correctly placed. It is a per-residue number between 0 and 100, with higher meaning more reliable.

Radius of gyration, Cα contacts, bounding box. The geometric summary reports three shape descriptors. Rg (radius of gyration) measures how spread out the Cα atoms are about their centre of mass; compact globular proteins have small Rg, elongated or unfolded ones large. Cα contacts (<8 Å, |i−j|>4) count long-range residue pairs in spatial proximity — high for tightly packed folds, near zero for rods or random coil. The bounding-box extents give the protein's footprint along x, y, z in Å.

Backbone torsions (φ/ψ). Backbone dihedral angles. Every residue except chain termini has a φ (preceding-C → N → Cα → C) and a ψ (N → Cα → C → next-N). They are reported in degrees following the IUPAC sign convention. Secondary structure is essentially a statement about which (φ, ψ) basin each residue occupies.

Contact-map, Ramachandran, and PAE plots. Plot images: a contact map (which residues are close in 3D, as an N×N binary image), a Ramachandran scatter (backbone torsion angles, revealing secondary-structure composition at a glance), and — for AlphaFold structures — a PAE heatmap (pairwise prediction confidence).

Predicted aligned error. Predicted Aligned Error (PAE) is an AlphaFold confidence matrix: entry (i, j) is the expected error in the position of residue j, in ångströms, when the prediction is superimposed on the true structure at residue i. Low PAE within a block of residues means that block is internally rigid and well-predicted; high PAE between two blocks means their relative placement is uncertain even if each block individually is confident.

Secondary structure (3-state, P-SEA). Three-state secondary structure (P-SEA) collapses the eight DSSP classes into helix (a), strand (b), and coil (c). P-SEA assigns these from Cα geometry alone — distances and angles — without requiring backbone oxygens, so it works on any Cα trace.

Solvent-accessible surface area. Solvent-accessible surface area (SASA) is the area in Å² traced out by the centre of a 1.4 Å probe sphere (a water molecule) rolled over the protein's van der Waals surface (Shrake–Rupley / Lee–Richards construction). Buried residues have near-zero SASA; fully exposed residues can exceed 200 Å². The total SASA scales roughly with the number of surface residues.

Foldseek 3Di. The Foldseek 3Di string encodes local tertiary geometry as a 20-letter alphabet — one character per residue — derived from the relative positions of nearby Cα atoms. Unlike the amino-acid sequence, 3Di is a direct function of the 3D structure, so two proteins with the same fold have similar 3Di strings even at low sequence identity.

B-factor. For experimental (PDB) structures, the B-factor (temperature factor) quantifies the positional spread of each atom in the crystal — a combination of thermal vibration and static disorder — in units of Å². High B-factors mark flexible loops or poorly resolved regions; low B-factors mark the rigid, well-ordered core.

mmCIF coordinates. The mmCIF block holds the 3D Cartesian coordinates of each backbone atom (N, Cα, C, O) in ångströms. mmCIF is the PDB's canonical archive format — a tagged-loop text representation of the atomic model.

InterPro / GO / CATH / organism. Functional annotations link the protein to curated databases. InterPro entries identify conserved domains and families by matching the sequence against member-database signatures (Pfam, PROSITE, CDD, …). Gene Ontology (GO) terms describe molecular function, biological process, and cellular component in a controlled vocabulary. CATH places the structure in a hierarchical fold classification (Class/Architecture/Topology/Homologous-superfamily). The organism is the source species.

Rendered structure images. Structure images are PyMOL renders from six orthogonal camera directions. Cartoon representation draws helices as coils and strands as arrows; sticks shows the backbone as bonds; surface shows the solvent-excluded envelope. Rainbow coloring maps sequence position to hue (blue→red, N→C); chain coloring assigns a distinct color per polypeptide.

Sequence. This is the polypeptide sequence — one letter per residue, N-terminus first. Length ranges from a few dozen residues for small domains to over a thousand for large multi-domain proteins.

Secondary structure (8-state, DSSP). The SS8 string is DSSP's per-residue secondary-structure call. α-helix (H) means an i→i+4 H-bond ladder; β-strand (E) means the residue participates in a β-sheet; 3₁₀ (G) and π (I) are tighter and wider helices; T/S are turns/bends; '-' is loop.

Nearest PDB structures. Structural nearest neighbors (via Foldseek easy-search vs the PDB). Reported per hit: target PDB id, E-value, and alignment TM-score. A TM-score above ~0.5 is the conventional threshold for 'same fold'.